Protein AF-A0A1G7MGG7-F1 (afdb_monomer_lite)

Sequence (112 aa):
MSEIPDDHRSAWTEADRELAATLWGKLTEPAKALFSILIDHPGQKFTGDELAHELGLANGRQSTKSVLSRPGALCTEFGRIPLWSWDYPDGKRARYWTTPEVAGIFRQARGN

Radius of gyration: 13.72 Å; chains: 1; bounding box: 42×25×37 Å

Organism: NCBI:txid200378

InterPro domains:
  IPR046301 Protein of unknown function DUF6416 [PF19980] (18-110)

Foldseek 3Di:
DDPPPPLQFDEDALVCLVVLLVLLVPADPLLNQLVVVQLVVAPDWDWQQRSCVVSVHPPGNVVSVVSQPVQCVSCVVVSHHRQWDWDDPPVPIIIIHGHNRSSVSNVSSVVD

Secondary structure (DSSP, 8-state):
--------PBPP-GGGHHHHHHHHHHS-HHHHHHHHHHHHSTT--EEHHHHHHHTT-TTTHHHHHHHHHHHHHHHHHTTB--SSEEE-TTSSS-EEE--HHHHHHHHHHTT-

pLDDT: mean 86.58, std 12.69, range [35.75, 96.06]

Structure (mmCIF, N/CA/C/O backbone):
data_AF-A0A1G7MGG7-F1
#
_entry.id   AF-A0A1G7MGG7-F1
#
loop_
_atom_site.group_PDB
_atom_site.id
_atom_site.type_symbol
_atom_site.label_atom_id
_atom_site.label_alt_id
_atom_site.label_comp_id
_atom_site.label_asym_id
_atom_site.label_entity_id
_atom_site.label_seq_id
_atom_site.pdbx_PDB_ins_code
_atom_site.Cartn_x
_atom_site.Cartn_y
_atom_site.Cartn_z
_atom_site.occupancy
_atom_site.B_iso_or_equiv
_atom_site.auth_seq_id
_atom_site.auth_comp_id
_atom_site.auth_asym_id
_atom_site.auth_atom_id
_atom_site.pdbx_PDB_model_num
ATOM 1 N N . MET A 1 1 ? 27.623 6.926 3.203 1.00 35.75 1 MET A N 1
ATOM 2 C CA . MET A 1 1 ? 26.554 6.458 4.104 1.00 35.75 1 MET A CA 1
ATOM 3 C C . MET A 1 1 ? 25.371 7.376 3.870 1.00 35.75 1 MET A C 1
ATOM 5 O O . MET A 1 1 ? 25.448 8.520 4.282 1.00 35.75 1 MET A O 1
ATOM 9 N N . SER A 1 2 ? 24.371 6.955 3.092 1.00 38.00 2 SER A N 1
ATOM 10 C CA . SER A 1 2 ? 23.135 7.737 2.973 1.00 38.00 2 SER A CA 1
ATOM 11 C C . SER A 1 2 ? 22.322 7.487 4.231 1.00 38.00 2 SER A C 1
ATOM 13 O O . SER A 1 2 ? 21.849 6.372 4.436 1.00 38.00 2 SER A O 1
ATOM 15 N N . GLU A 1 3 ? 22.221 8.509 5.073 1.00 40.28 3 GLU A N 1
ATOM 16 C CA . GLU A 1 3 ? 21.226 8.592 6.134 1.00 40.28 3 GLU A CA 1
ATOM 17 C C . GLU A 1 3 ? 19.850 8.387 5.494 1.00 40.28 3 GLU A C 1
ATOM 19 O O . GLU A 1 3 ? 19.390 9.192 4.682 1.00 40.28 3 GLU A O 1
ATOM 24 N N . ILE A 1 4 ? 19.231 7.245 5.787 1.00 52.06 4 ILE A N 1
ATOM 25 C CA . ILE A 1 4 ? 17.808 7.057 5.530 1.00 52.06 4 ILE A CA 1
ATOM 26 C C . ILE A 1 4 ? 17.121 8.040 6.482 1.00 52.06 4 ILE A C 1
ATOM 28 O O . ILE A 1 4 ? 17.410 7.969 7.677 1.00 52.06 4 ILE A O 1
ATOM 32 N N . PRO A 1 5 ? 16.298 8.988 5.995 1.00 44.88 5 PRO A N 1
ATOM 33 C CA . PRO A 1 5 ? 15.612 9.919 6.880 1.00 44.88 5 PRO A CA 1
ATO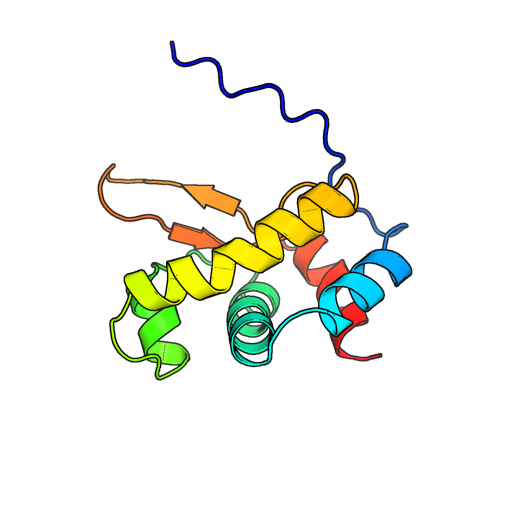M 34 C C . PRO A 1 5 ? 14.845 9.107 7.921 1.00 44.88 5 PRO A C 1
ATOM 36 O O . PRO A 1 5 ? 14.116 8.184 7.554 1.00 44.88 5 PRO A O 1
ATOM 39 N N . ASP A 1 6 ? 15.080 9.421 9.196 1.00 45.97 6 ASP A N 1
ATOM 40 C CA . ASP A 1 6 ? 14.407 8.794 10.325 1.00 45.97 6 ASP A CA 1
ATOM 41 C C . ASP A 1 6 ? 12.914 9.064 10.180 1.00 45.97 6 ASP A C 1
ATOM 43 O O . ASP A 1 6 ? 12.404 10.166 10.409 1.00 45.97 6 ASP A O 1
ATOM 47 N N . ASP A 1 7 ? 12.231 8.068 9.644 1.00 56.75 7 ASP A N 1
ATOM 48 C CA . ASP A 1 7 ? 10.825 8.147 9.365 1.00 56.75 7 ASP A CA 1
ATOM 49 C C . ASP A 1 7 ? 10.093 7.989 10.697 1.00 56.75 7 ASP A C 1
ATOM 51 O O . ASP A 1 7 ? 9.711 6.887 11.070 1.00 56.75 7 ASP A O 1
ATOM 55 N N . HIS A 1 8 ? 9.897 9.097 11.420 1.00 61.53 8 HIS A N 1
ATOM 56 C CA . HIS A 1 8 ? 9.229 9.161 12.733 1.00 61.53 8 HIS A CA 1
ATOM 57 C C . HIS A 1 8 ? 7.754 8.683 12.705 1.00 61.53 8 HIS A C 1
ATOM 59 O O . HIS A 1 8 ? 7.008 8.859 13.670 1.00 61.53 8 HIS A O 1
ATOM 65 N N . ARG A 1 9 ? 7.286 8.127 11.583 1.00 77.75 9 ARG A N 1
ATOM 66 C CA . ARG A 1 9 ? 5.932 7.607 11.400 1.00 77.75 9 ARG A CA 1
ATOM 67 C C . ARG A 1 9 ? 5.820 6.238 12.058 1.00 77.75 9 ARG A C 1
ATOM 69 O O . ARG A 1 9 ? 6.720 5.407 11.983 1.00 77.75 9 ARG A O 1
ATOM 76 N N . SER A 1 10 ? 4.679 5.983 12.688 1.00 85.75 10 SER A N 1
ATOM 77 C CA . SER A 1 10 ? 4.464 4.719 13.389 1.00 85.75 10 SER A CA 1
ATOM 78 C C . SER A 1 10 ? 4.196 3.577 12.408 1.00 85.75 10 SER A C 1
ATOM 80 O O . SER A 1 10 ? 3.535 3.758 11.378 1.00 85.75 10 SER A O 1
ATOM 82 N N . ALA A 1 11 ? 4.686 2.387 12.756 1.00 88.44 11 ALA A N 1
ATOM 83 C CA . ALA A 1 11 ? 4.285 1.153 12.098 1.00 88.44 11 ALA A CA 1
ATOM 84 C C . ALA A 1 11 ? 2.780 0.906 12.278 1.00 88.44 11 ALA A C 1
ATOM 86 O O . ALA A 1 11 ? 2.184 1.343 13.263 1.00 88.44 11 ALA A O 1
ATOM 87 N N . TRP A 1 12 ? 2.176 0.197 11.326 1.00 91.56 12 TRP A N 1
ATOM 88 C CA . TRP A 1 12 ? 0.798 -0.266 11.461 1.00 91.56 12 TRP A CA 1
ATOM 89 C C . TRP A 1 12 ? 0.703 -1.322 12.556 1.00 91.56 12 TRP A C 1
ATOM 91 O O . TRP A 1 12 ? 1.497 -2.261 12.594 1.00 91.56 12 TRP A O 1
ATOM 101 N N . THR A 1 13 ? -0.301 -1.185 13.413 1.00 92.69 13 THR A N 1
ATOM 102 C CA . THR A 1 13 ? -0.582 -2.126 14.500 1.00 92.69 13 THR A CA 1
ATOM 103 C C . THR A 1 13 ? -2.038 -2.577 14.463 1.00 92.69 13 THR A C 1
ATOM 105 O O . THR A 1 13 ? -2.878 -1.972 13.800 1.00 92.69 13 THR A O 1
ATOM 108 N N . GLU A 1 14 ? -2.381 -3.620 15.217 1.00 91.12 14 GLU A N 1
ATOM 109 C CA . GLU A 1 14 ? -3.775 -4.062 15.345 1.00 91.12 14 GLU A CA 1
ATOM 110 C C . GLU A 1 14 ? -4.727 -2.990 15.903 1.00 91.12 14 GLU A C 1
ATOM 112 O O . GLU A 1 14 ? -5.934 -3.069 15.676 1.00 91.12 14 GLU A O 1
ATOM 117 N N . ALA A 1 15 ? -4.214 -1.978 16.609 1.00 91.62 15 ALA A N 1
ATOM 118 C CA . ALA A 1 15 ? -5.023 -0.854 17.077 1.00 91.62 15 ALA A CA 1
ATOM 119 C C . ALA A 1 15 ? -5.492 0.056 15.923 1.00 91.62 15 ALA A C 1
ATOM 121 O O . ALA A 1 15 ? -6.473 0.777 16.068 1.00 91.62 15 ALA A O 1
ATOM 122 N N . ASP A 1 16 ? -4.844 -0.014 14.757 1.00 93.56 16 ASP A N 1
ATOM 123 C CA . ASP A 1 16 ? -5.114 0.853 13.608 1.00 93.56 16 ASP A CA 1
ATOM 124 C C . ASP A 1 16 ? -6.217 0.322 12.679 1.00 93.56 16 ASP A C 1
ATOM 126 O O . ASP A 1 16 ? -6.332 0.778 11.545 1.00 93.56 16 ASP A O 1
ATOM 130 N N . ARG A 1 17 ? -7.040 -0.642 13.109 1.00 91.44 17 ARG A N 1
ATOM 131 C CA . ARG A 1 17 ? -8.068 -1.271 12.253 1.00 91.44 17 ARG A CA 1
ATOM 132 C C . ARG A 1 17 ? -9.037 -0.269 11.619 1.00 91.44 17 ARG A C 1
ATOM 134 O O . ARG A 1 17 ? -9.246 -0.300 10.408 1.00 91.44 17 ARG A O 1
ATOM 141 N N . GLU A 1 18 ? -9.591 0.644 12.412 1.00 93.06 18 GLU A N 1
ATOM 142 C CA . GLU A 1 18 ? -10.522 1.669 11.915 1.00 93.06 18 GLU A CA 1
ATOM 143 C C . GLU A 1 18 ? -9.823 2.677 10.989 1.00 93.06 18 GLU A C 1
ATOM 145 O O . GLU A 1 18 ? -10.373 3.113 9.972 1.00 93.06 18 GLU A O 1
ATOM 150 N N . LEU A 1 19 ? -8.566 3.001 11.303 1.00 94.00 19 LEU A N 1
ATOM 151 C CA . LEU A 1 19 ? -7.725 3.867 10.484 1.00 94.00 19 LEU A CA 1
ATOM 152 C C . LEU A 1 19 ? -7.404 3.211 9.133 1.00 94.00 19 LEU A C 1
ATOM 154 O O . LEU A 1 19 ? -7.488 3.863 8.094 1.00 94.00 19 LEU A O 1
ATOM 158 N N . ALA A 1 20 ? -7.094 1.914 9.134 1.00 94.06 20 ALA A N 1
ATOM 159 C CA . ALA A 1 20 ? -6.832 1.124 7.938 1.00 94.06 20 ALA A CA 1
ATOM 160 C C . ALA A 1 20 ? -8.078 1.019 7.050 1.00 94.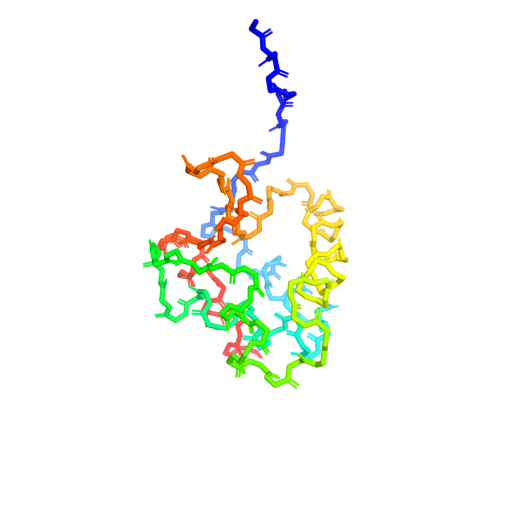06 20 ALA A C 1
ATOM 162 O O . ALA A 1 20 ? -7.965 1.199 5.839 1.00 94.06 20 ALA A O 1
ATOM 163 N N . ALA A 1 21 ? -9.266 0.813 7.632 1.00 94.50 21 ALA A N 1
ATOM 164 C CA . ALA A 1 21 ? -10.539 0.844 6.904 1.00 94.50 21 ALA A CA 1
ATOM 165 C C . ALA A 1 21 ? -10.806 2.224 6.280 1.00 94.50 21 ALA A C 1
ATOM 167 O O . ALA A 1 21 ? -11.158 2.328 5.104 1.00 94.50 21 ALA A O 1
ATOM 168 N N . THR A 1 22 ? -10.542 3.299 7.026 1.00 94.25 22 THR A N 1
ATOM 169 C CA . THR A 1 22 ? -10.663 4.675 6.522 1.00 94.25 22 THR A CA 1
ATOM 170 C C . THR A 1 22 ? -9.703 4.939 5.362 1.00 94.25 22 THR A C 1
ATOM 172 O O . THR A 1 22 ? -10.094 5.530 4.351 1.00 94.25 22 THR A O 1
ATOM 175 N N . LEU A 1 23 ? -8.446 4.503 5.486 1.00 93.81 23 LEU A N 1
ATOM 176 C CA . LEU A 1 23 ? -7.458 4.611 4.418 1.00 93.81 23 LEU A CA 1
ATOM 177 C C . LEU A 1 23 ? -7.917 3.822 3.194 1.00 93.81 23 LEU A C 1
ATOM 179 O O . LEU A 1 23 ? -7.944 4.384 2.102 1.00 93.81 23 LEU A O 1
ATOM 183 N N . TRP A 1 24 ? -8.325 2.564 3.383 1.00 94.50 24 TRP A N 1
ATOM 184 C CA . TRP A 1 24 ? -8.810 1.681 2.324 1.00 94.50 24 TRP A CA 1
ATOM 185 C C . TRP A 1 24 ? -9.986 2.292 1.557 1.00 94.50 24 TRP A C 1
ATOM 187 O O . TRP A 1 24 ? -9.975 2.315 0.327 1.00 94.50 24 TRP A O 1
ATOM 197 N N . GLY A 1 25 ? -10.954 2.882 2.263 1.00 94.19 25 GLY A N 1
ATOM 198 C CA . GLY A 1 25 ? -12.091 3.578 1.658 1.00 94.19 25 GLY A CA 1
ATOM 199 C C . GLY A 1 25 ? -11.705 4.797 0.810 1.00 94.19 25 GLY A C 1
ATOM 200 O O . GLY A 1 25 ? -12.425 5.144 -0.123 1.00 94.19 25 GLY A O 1
ATOM 201 N N . LYS A 1 26 ? -10.553 5.427 1.082 1.00 93.75 26 LYS A N 1
ATOM 202 C CA . LYS A 1 26 ? -10.014 6.560 0.304 1.00 93.75 26 LYS A CA 1
ATOM 203 C C . LYS A 1 26 ? -9.166 6.131 -0.897 1.00 93.75 26 LYS A C 1
ATOM 205 O O . LYS A 1 26 ? -8.794 6.986 -1.704 1.00 93.75 26 LYS A O 1
ATOM 210 N N . LEU A 1 27 ? -8.824 4.848 -1.015 1.00 92.31 27 LEU A N 1
ATOM 211 C CA . LEU A 1 27 ? -8.056 4.338 -2.147 1.00 92.31 27 LEU A CA 1
ATOM 212 C C . LEU A 1 27 ? -8.914 4.284 -3.412 1.00 92.31 27 LEU A C 1
ATOM 214 O O . LEU A 1 27 ? -10.105 3.982 -3.372 1.00 92.31 27 LEU A O 1
ATOM 218 N N . THR A 1 28 ? -8.283 4.538 -4.555 1.00 91.69 28 THR A N 1
ATOM 219 C CA . THR A 1 28 ? -8.902 4.309 -5.864 1.00 91.69 28 THR A CA 1
ATOM 220 C C . THR A 1 28 ? -8.997 2.810 -6.150 1.00 91.69 28 THR A C 1
ATOM 222 O O . THR A 1 28 ? -8.212 2.027 -5.615 1.00 91.69 28 THR A O 1
ATOM 225 N N . GLU A 1 29 ? -9.902 2.396 -7.038 1.00 91.31 29 GLU A N 1
ATOM 226 C CA . GLU A 1 29 ? -10.050 0.976 -7.399 1.00 91.31 29 GLU A CA 1
ATOM 227 C C . GLU A 1 29 ? -8.744 0.331 -7.912 1.00 91.31 29 GLU A C 1
ATOM 229 O O . GLU A 1 29 ? -8.397 -0.744 -7.424 1.00 91.31 29 GLU A O 1
ATOM 234 N N . PRO A 1 30 ? -7.929 0.982 -8.773 1.00 90.75 30 PRO A N 1
ATOM 235 C CA . PRO A 1 30 ? -6.623 0.439 -9.157 1.00 90.75 30 PRO A CA 1
ATOM 236 C C . PRO A 1 30 ? -5.652 0.282 -7.980 1.00 90.75 30 PRO A C 1
ATOM 238 O O . PRO A 1 30 ? -4.868 -0.663 -7.949 1.00 90.75 30 PRO A O 1
ATOM 241 N N . ALA A 1 31 ? -5.697 1.190 -6.998 1.00 91.94 31 ALA A N 1
ATOM 242 C CA . ALA A 1 31 ? -4.870 1.085 -5.800 1.00 91.94 31 ALA A CA 1
ATOM 243 C C . ALA A 1 31 ? -5.344 -0.057 -4.895 1.00 91.94 31 ALA A C 1
ATOM 245 O O . ALA A 1 31 ? -4.518 -0.846 -4.445 1.00 91.94 31 ALA A O 1
ATOM 246 N N . LYS A 1 32 ? -6.658 -0.198 -4.676 1.00 94.62 32 LYS A N 1
ATOM 247 C CA . LYS A 1 32 ? -7.225 -1.332 -3.932 1.00 94.62 32 LYS A CA 1
ATOM 248 C C . LYS A 1 32 ? -6.874 -2.659 -4.592 1.00 94.62 32 LYS A C 1
ATOM 250 O O . LYS A 1 32 ? -6.477 -3.585 -3.892 1.00 94.62 32 LYS A O 1
ATOM 255 N N . ALA A 1 33 ? -6.967 -2.750 -5.916 1.00 93.56 33 ALA A N 1
ATOM 256 C CA . ALA A 1 33 ? -6.601 -3.953 -6.654 1.00 93.56 33 ALA A CA 1
ATOM 257 C C . ALA A 1 33 ? -5.106 -4.277 -6.493 1.00 93.56 33 ALA A C 1
ATOM 259 O O . ALA A 1 33 ? -4.759 -5.398 -6.125 1.00 93.56 33 ALA A O 1
ATOM 260 N N . LEU A 1 34 ? -4.224 -3.282 -6.654 1.00 94.50 34 LEU A N 1
ATOM 261 C CA . LEU A 1 34 ? -2.784 -3.448 -6.433 1.00 94.50 34 LEU A CA 1
ATOM 262 C C . LEU A 1 34 ? -2.481 -3.947 -5.022 1.00 94.50 34 LEU A C 1
ATOM 264 O O . LEU A 1 34 ? -1.766 -4.932 -4.847 1.00 94.50 34 LEU A O 1
ATOM 268 N N . PHE A 1 35 ? -3.016 -3.273 -4.005 1.00 94.88 35 PHE A N 1
ATOM 269 C CA . PHE A 1 35 ? -2.754 -3.662 -2.626 1.00 94.88 35 PHE A CA 1
ATOM 270 C C . PHE A 1 35 ? -3.417 -4.981 -2.262 1.00 94.88 35 PHE A C 1
ATOM 272 O O . PHE A 1 35 ? -2.850 -5.694 -1.448 1.00 94.88 35 PHE A O 1
ATOM 279 N N . SER A 1 36 ? -4.539 -5.353 -2.882 1.00 95.25 36 SER A N 1
ATOM 280 C CA . SER A 1 36 ? -5.141 -6.677 -2.689 1.00 95.25 36 SER A CA 1
ATOM 281 C C . SER A 1 36 ? -4.165 -7.784 -3.075 1.00 95.25 36 SER A C 1
ATOM 283 O O . SER A 1 36 ? -3.970 -8.691 -2.277 1.00 95.25 36 SER A O 1
ATOM 285 N N . ILE A 1 37 ? -3.455 -7.655 -4.204 1.00 95.31 37 ILE A N 1
ATOM 286 C CA . ILE A 1 37 ? -2.408 -8.615 -4.601 1.00 95.31 37 ILE A CA 1
ATOM 287 C C . ILE A 1 37 ? -1.338 -8.729 -3.508 1.00 95.31 37 ILE A C 1
ATOM 289 O O . ILE A 1 37 ? -1.000 -9.827 -3.072 1.00 95.31 37 ILE A O 1
ATOM 293 N N . LEU A 1 38 ? -0.823 -7.599 -3.014 1.00 95.50 38 LEU A N 1
ATOM 294 C CA . LEU A 1 38 ? 0.207 -7.616 -1.968 1.00 95.50 38 LEU A CA 1
ATOM 295 C C . LEU A 1 38 ? -0.320 -8.212 -0.654 1.00 95.50 38 LEU A C 1
ATOM 297 O O . LEU A 1 38 ? 0.373 -8.986 -0.000 1.00 95.50 38 LEU A O 1
ATOM 301 N N . ILE A 1 39 ? -1.547 -7.860 -0.274 1.00 95.94 39 ILE A N 1
ATOM 302 C CA . ILE A 1 39 ? -2.215 -8.328 0.940 1.00 95.94 39 ILE A CA 1
ATOM 303 C C . ILE A 1 39 ? -2.491 -9.831 0.868 1.00 95.94 39 ILE A C 1
ATOM 305 O O . ILE A 1 39 ? -2.349 -10.515 1.878 1.00 95.94 39 ILE A O 1
ATOM 309 N N . ASP A 1 40 ? -2.882 -10.359 -0.290 1.00 96.06 40 ASP A N 1
ATOM 310 C CA . ASP A 1 40 ? -3.138 -11.787 -0.476 1.00 96.06 40 ASP A CA 1
ATOM 311 C C . ASP A 1 40 ? -1.844 -12.604 -0.526 1.00 96.06 40 ASP A C 1
ATOM 313 O O . ASP A 1 40 ? -1.830 -13.738 -0.045 1.00 96.06 40 ASP A O 1
ATOM 317 N N . HIS A 1 41 ? -0.738 -11.989 -0.951 1.00 95.88 41 HIS A N 1
ATOM 318 C CA . HIS A 1 41 ? 0.590 -12.597 -1.034 1.00 95.88 41 HIS A CA 1
ATOM 319 C C . HIS A 1 41 ? 1.619 -11.904 -0.112 1.00 95.88 41 HIS A C 1
ATOM 321 O O . HIS A 1 41 ? 2.615 -11.349 -0.590 1.00 95.88 41 HIS A O 1
ATOM 327 N N . PRO A 1 42 ? 1.429 -11.919 1.225 1.00 95.81 42 PRO A N 1
ATOM 328 C CA . PRO A 1 42 ? 2.320 -11.216 2.140 1.00 95.81 42 PRO A CA 1
ATOM 329 C C . PRO A 1 42 ? 3.731 -11.814 2.111 1.00 95.81 42 PRO A C 1
ATOM 331 O O . PRO A 1 42 ? 3.913 -13.030 2.095 1.00 95.81 42 PRO A O 1
ATOM 334 N N . GLY A 1 43 ? 4.746 -10.950 2.118 1.00 93.56 43 GLY A N 1
ATOM 335 C CA . GLY A 1 43 ? 6.156 -11.328 1.995 1.00 93.56 43 GLY A CA 1
ATOM 336 C C . GLY A 1 43 ? 6.613 -11.655 0.567 1.00 93.56 43 GLY A C 1
ATOM 337 O O . GLY A 1 43 ? 7.819 -11.664 0.312 1.00 93.56 43 GLY A O 1
ATOM 338 N N . GLN A 1 44 ? 5.691 -11.864 -0.381 1.00 95.19 44 GLN A N 1
ATOM 339 C CA . GLN A 1 44 ? 6.037 -12.036 -1.789 1.00 95.19 44 GLN A CA 1
ATOM 340 C C . GLN A 1 44 ? 6.377 -10.682 -2.417 1.00 95.19 44 GLN A C 1
ATOM 342 O O . GLN A 1 44 ? 5.657 -9.696 -2.263 1.00 95.19 44 GLN A O 1
ATOM 347 N N . LYS A 1 45 ? 7.505 -10.639 -3.128 1.00 94.69 45 LYS A N 1
ATOM 348 C CA . LYS A 1 45 ? 8.020 -9.431 -3.773 1.00 94.69 45 LYS A CA 1
ATOM 349 C C . LYS A 1 45 ? 7.622 -9.402 -5.242 1.00 94.69 45 LYS A C 1
ATOM 351 O O . LYS A 1 45 ? 7.996 -10.308 -5.979 1.00 94.69 45 LYS A O 1
ATOM 356 N N . PHE A 1 46 ? 6.971 -8.323 -5.665 1.00 93.50 46 PHE A N 1
ATOM 357 C CA . PHE A 1 46 ? 6.555 -8.091 -7.047 1.00 93.50 46 PHE A CA 1
ATOM 358 C C . PHE A 1 46 ? 7.272 -6.881 -7.631 1.00 93.50 46 PHE A C 1
ATOM 360 O O . PHE A 1 46 ? 7.425 -5.847 -6.984 1.00 93.50 46 PHE A O 1
ATOM 367 N N . THR A 1 47 ? 7.705 -6.971 -8.875 1.00 92.38 47 THR A N 1
ATOM 368 C CA . THR A 1 47 ? 8.170 -5.816 -9.635 1.00 92.38 47 THR A CA 1
ATOM 369 C C . THR A 1 47 ? 6.997 -4.933 -10.044 1.00 92.38 47 THR A C 1
ATOM 371 O O . THR A 1 47 ? 5.845 -5.359 -10.119 1.00 92.38 47 THR A O 1
ATOM 374 N N . GLY A 1 48 ? 7.296 -3.673 -10.362 1.00 88.81 48 GLY A N 1
ATOM 375 C CA . GLY A 1 48 ? 6.267 -2.773 -10.874 1.00 88.81 48 GLY A CA 1
ATOM 376 C C . GLY A 1 48 ? 5.659 -3.219 -12.209 1.00 88.81 48 GLY A C 1
ATOM 377 O O . GLY A 1 48 ? 4.527 -2.840 -12.486 1.00 88.81 48 GLY A O 1
ATOM 378 N N . ASP A 1 49 ? 6.384 -4.005 -13.010 1.00 89.19 49 ASP A N 1
ATOM 379 C CA . ASP A 1 49 ? 5.889 -4.538 -14.283 1.00 89.19 49 ASP A CA 1
ATOM 380 C C . ASP A 1 49 ? 4.977 -5.753 -14.072 1.00 89.19 49 ASP A C 1
ATOM 382 O O . ASP A 1 49 ? 3.935 -5.828 -14.713 1.00 89.19 49 ASP A O 1
ATOM 386 N N . GLU A 1 50 ? 5.301 -6.642 -13.124 1.00 91.81 50 GLU A N 1
ATOM 387 C CA . GLU A 1 50 ? 4.412 -7.746 -12.724 1.00 91.81 50 GLU A CA 1
ATOM 388 C C . GLU A 1 50 ? 3.084 -7.208 -12.185 1.00 91.81 50 GLU A C 1
ATOM 390 O O . GL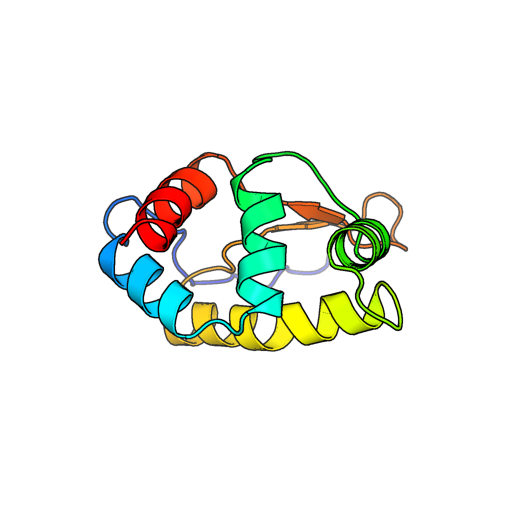U A 1 50 ? 2.030 -7.602 -12.665 1.00 91.81 50 GLU A O 1
ATOM 395 N N . LEU A 1 51 ? 3.116 -6.230 -11.270 1.00 91.44 51 LEU A N 1
ATOM 396 C CA . LEU A 1 51 ? 1.886 -5.617 -10.752 1.00 91.44 51 LEU A CA 1
ATOM 397 C C . LEU A 1 51 ? 1.059 -4.953 -11.857 1.00 91.44 51 LEU A C 1
ATOM 399 O O . LEU A 1 51 ? -0.160 -5.066 -11.865 1.00 91.44 51 LEU A O 1
ATOM 403 N N . ALA A 1 52 ? 1.701 -4.263 -12.801 1.00 89.19 52 ALA A N 1
ATOM 404 C CA . ALA A 1 52 ? 0.978 -3.660 -13.914 1.00 8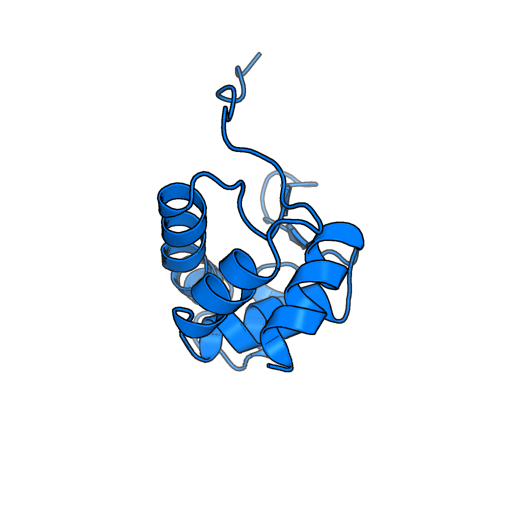9.19 52 ALA A CA 1
ATOM 405 C C . ALA A 1 52 ? 0.348 -4.713 -14.835 1.00 89.19 52 ALA A C 1
ATOM 407 O O . ALA A 1 52 ? -0.765 -4.499 -15.310 1.00 89.19 52 ALA A O 1
ATOM 408 N N . HIS A 1 53 ? 1.043 -5.830 -15.069 1.00 90.44 53 HIS A N 1
ATOM 409 C CA . HIS A 1 53 ? 0.539 -6.945 -15.864 1.00 90.44 53 HIS A CA 1
ATOM 410 C C . HIS A 1 53 ? -0.690 -7.588 -15.215 1.00 90.44 53 HIS A C 1
ATOM 412 O O . HIS A 1 53 ? -1.731 -7.670 -15.862 1.00 90.44 53 HIS A O 1
ATOM 418 N N . GLU A 1 54 ? -0.601 -7.941 -13.930 1.00 89.25 54 GLU A N 1
ATOM 419 C CA . GLU A 1 54 ? -1.706 -8.548 -13.172 1.00 89.25 54 GLU A CA 1
ATOM 420 C C . GLU A 1 54 ? -2.949 -7.645 -13.130 1.00 89.25 54 GLU A C 1
ATOM 422 O O . GLU A 1 54 ? -4.083 -8.115 -13.160 1.00 89.25 54 GLU A O 1
ATOM 427 N N . LEU A 1 55 ? -2.742 -6.327 -13.091 1.00 87.31 55 LEU A N 1
ATOM 428 C CA . LEU A 1 55 ? -3.812 -5.330 -13.029 1.00 87.31 55 LEU A CA 1
ATOM 429 C C . LEU A 1 55 ? -4.305 -4.860 -14.406 1.00 87.31 55 LEU A C 1
ATOM 431 O O . LEU A 1 55 ? -5.177 -3.992 -14.473 1.00 87.31 55 LEU A O 1
ATOM 435 N N . GLY A 1 56 ? -3.729 -5.360 -15.505 1.00 87.06 56 GLY A N 1
ATOM 436 C CA . GLY A 1 56 ? -4.056 -4.907 -16.861 1.00 87.06 56 GLY A CA 1
ATOM 437 C C . GLY A 1 56 ? -3.775 -3.416 -17.107 1.00 87.06 56 GLY A C 1
ATOM 438 O O . GLY A 1 56 ? -4.422 -2.792 -17.950 1.00 87.06 56 GLY A O 1
ATOM 439 N N . LEU A 1 57 ? -2.840 -2.812 -16.366 1.00 84.12 57 LEU A N 1
ATOM 440 C CA . LEU A 1 57 ? -2.515 -1.391 -16.485 1.00 84.12 57 LEU A CA 1
ATOM 441 C C . LEU A 1 57 ? -1.657 -1.134 -17.730 1.00 84.12 57 LEU A C 1
ATOM 443 O O . LEU A 1 57 ? -0.558 -1.673 -17.882 1.00 84.12 57 LEU A O 1
ATOM 447 N N . ALA A 1 58 ? -2.114 -0.224 -18.593 1.00 76.69 58 ALA A N 1
ATOM 448 C CA . ALA A 1 58 ? -1.296 0.301 -19.684 1.00 76.69 58 ALA A CA 1
ATOM 449 C C . ALA A 1 58 ? -0.028 0.974 -19.120 1.00 76.69 58 ALA A C 1
ATOM 451 O O . ALA A 1 58 ? -0.069 1.532 -18.031 1.00 76.69 58 ALA A O 1
ATOM 452 N N . ASN A 1 59 ? 1.093 0.976 -19.847 1.00 76.00 59 ASN A N 1
ATOM 453 C CA . ASN A 1 59 ? 2.357 1.642 -19.463 1.00 76.00 59 ASN A CA 1
ATOM 454 C C . ASN A 1 59 ? 3.146 1.033 -18.280 1.00 76.00 59 ASN A C 1
ATOM 456 O O . ASN A 1 59 ? 4.071 1.675 -17.766 1.00 76.00 59 ASN A O 1
ATOM 460 N N . GLY A 1 60 ? 2.845 -0.208 -17.877 1.00 81.06 60 GLY A N 1
ATOM 461 C CA . GLY A 1 60 ? 3.734 -1.019 -17.034 1.00 81.06 60 GLY A CA 1
ATOM 462 C C . GLY A 1 60 ? 4.102 -0.354 -15.700 1.00 81.06 60 GLY A C 1
ATOM 463 O O . GLY A 1 60 ? 3.276 0.295 -15.052 1.00 81.06 60 GLY A O 1
ATOM 464 N N . ARG A 1 61 ? 5.384 -0.438 -15.314 1.00 77.69 61 ARG A N 1
ATOM 465 C CA . ARG A 1 61 ? 5.924 0.161 -14.076 1.00 77.69 61 ARG A CA 1
ATOM 466 C C . ARG A 1 61 ? 5.563 1.637 -13.847 1.00 77.69 61 ARG A C 1
ATOM 468 O O . ARG A 1 61 ? 5.508 2.057 -12.689 1.00 77.69 61 ARG A O 1
ATOM 475 N N . GLN A 1 62 ? 5.375 2.446 -14.894 1.00 78.31 62 GLN A N 1
ATOM 476 C CA . GLN A 1 62 ? 5.040 3.867 -14.714 1.00 78.31 62 GLN A CA 1
ATOM 477 C C . GLN A 1 62 ? 3.646 4.033 -14.112 1.00 78.31 62 GLN A C 1
ATOM 479 O O . GLN A 1 62 ? 3.478 4.800 -13.166 1.00 78.31 62 GLN A O 1
ATOM 484 N N . SER A 1 63 ? 2.683 3.239 -14.574 1.00 79.56 63 SER A N 1
ATOM 485 C CA . SER A 1 63 ? 1.331 3.241 -14.019 1.00 79.56 63 SER A CA 1
ATOM 486 C C . SER A 1 63 ? 1.316 2.752 -12.577 1.00 79.56 63 SER A C 1
ATOM 488 O O . SER A 1 63 ? 0.679 3.374 -11.732 1.00 79.56 63 SER A O 1
ATOM 490 N N . THR A 1 64 ? 2.113 1.734 -12.248 1.00 83.06 64 THR A N 1
ATOM 491 C CA . THR A 1 64 ? 2.283 1.262 -10.864 1.00 83.06 64 THR A CA 1
ATOM 492 C C . THR A 1 64 ? 2.794 2.370 -9.937 1.00 83.06 64 THR A C 1
ATOM 494 O O . THR A 1 6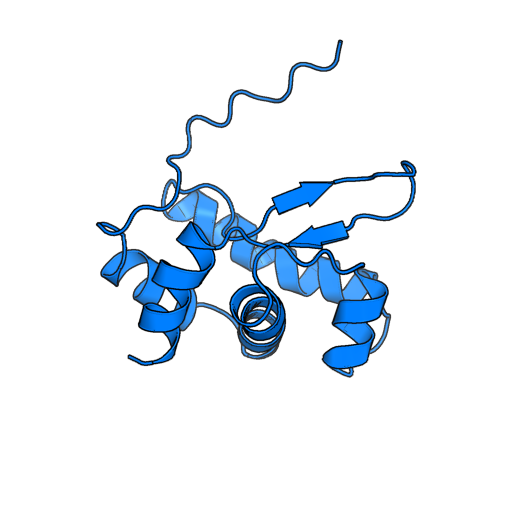4 ? 2.279 2.546 -8.836 1.00 83.06 64 THR A O 1
ATOM 497 N N . LYS A 1 65 ? 3.766 3.183 -10.378 1.00 82.44 65 LYS A N 1
ATOM 498 C CA . LYS A 1 65 ? 4.250 4.335 -9.592 1.00 82.44 65 LYS A CA 1
ATOM 499 C C . LYS A 1 65 ? 3.162 5.384 -9.369 1.00 82.44 65 LYS A C 1
ATOM 501 O O . LYS A 1 65 ? 3.033 5.889 -8.255 1.00 82.44 65 LYS A O 1
ATOM 506 N N . SER A 1 66 ? 2.387 5.704 -10.405 1.00 82.88 66 SER A N 1
ATOM 507 C CA . SER A 1 66 ? 1.273 6.652 -10.300 1.00 82.88 66 SER A CA 1
ATOM 508 C C . SER A 1 66 ? 0.208 6.160 -9.320 1.00 82.88 66 SER A C 1
ATOM 510 O O . SER A 1 66 ? -0.258 6.938 -8.489 1.00 82.88 66 SER A O 1
ATOM 512 N N . VAL A 1 67 ? -0.113 4.863 -9.356 1.00 85.81 67 VAL A N 1
ATOM 513 C CA . VAL A 1 67 ? -1.058 4.231 -8.424 1.00 85.81 67 VAL A CA 1
ATOM 514 C C . VAL A 1 67 ? -0.546 4.284 -6.981 1.00 85.81 67 VAL A C 1
ATOM 516 O O . VAL A 1 67 ? -1.337 4.540 -6.080 1.00 85.81 67 VAL A O 1
ATOM 519 N N . LEU A 1 68 ? 0.760 4.115 -6.746 1.00 85.19 68 LEU A N 1
ATOM 520 C CA . LEU A 1 68 ? 1.365 4.129 -5.404 1.00 85.19 68 LEU A CA 1
ATOM 521 C C . LEU A 1 68 ? 1.572 5.534 -4.807 1.00 85.19 68 LEU A C 1
ATOM 523 O O . LEU A 1 68 ? 1.686 5.666 -3.587 1.00 85.19 68 LEU A O 1
ATOM 527 N N . SER A 1 69 ? 1.596 6.592 -5.623 1.00 85.62 69 SER A N 1
ATOM 528 C CA . SER A 1 69 ? 1.892 7.955 -5.152 1.00 85.62 69 SER A CA 1
ATOM 529 C C . SER A 1 69 ? 0.859 8.482 -4.142 1.00 85.62 69 SER A C 1
ATOM 531 O O . SER A 1 69 ? 1.226 8.893 -3.038 1.00 85.62 69 SER A O 1
ATOM 533 N N . ARG A 1 70 ? -0.440 8.425 -4.472 1.00 87.38 70 ARG A N 1
ATOM 534 C CA . ARG A 1 70 ? -1.509 8.918 -3.583 1.00 87.38 70 ARG A CA 1
ATOM 535 C C . ARG A 1 70 ? -1.655 8.097 -2.288 1.00 87.38 70 ARG A C 1
ATOM 537 O O . ARG A 1 70 ? -1.769 8.730 -1.239 1.00 87.38 70 ARG A O 1
ATOM 544 N N . PRO A 1 71 ? -1.626 6.750 -2.310 1.00 88.88 71 PRO A N 1
ATOM 545 C CA . PRO A 1 71 ? -1.638 5.925 -1.100 1.00 88.88 71 PRO A CA 1
ATOM 546 C C . PRO A 1 71 ? -0.488 6.230 -0.140 1.00 88.88 71 PRO A C 1
ATOM 548 O O . PRO A 1 71 ? -0.698 6.272 1.070 1.00 88.88 71 PRO A O 1
ATOM 551 N N . GLY A 1 72 ? 0.712 6.493 -0.668 1.00 88.50 72 GLY A N 1
ATOM 552 C CA . GLY A 1 72 ? 1.860 6.891 0.151 1.00 88.50 72 GLY A CA 1
ATOM 553 C C . GLY A 1 72 ? 1.620 8.216 0.868 1.00 88.50 72 GLY A C 1
ATOM 554 O O . GLY A 1 72 ? 1.885 8.325 2.063 1.00 88.50 72 GLY A O 1
ATOM 555 N N . ALA A 1 73 ? 1.048 9.197 0.165 1.00 88.06 73 ALA A N 1
ATOM 556 C CA . ALA A 1 73 ? 0.644 10.463 0.770 1.00 88.06 73 ALA A CA 1
ATOM 557 C C . ALA A 1 73 ? -0.439 10.269 1.847 1.00 88.06 73 ALA A C 1
ATOM 559 O O . ALA A 1 73 ? -0.299 10.820 2.931 1.00 88.06 73 ALA A O 1
ATOM 560 N N . LEU A 1 74 ? -1.450 9.424 1.600 1.00 89.94 74 LEU A N 1
ATOM 561 C CA . LEU A 1 74 ? -2.494 9.123 2.590 1.00 89.94 74 LEU A CA 1
ATOM 562 C C . LEU A 1 74 ? -1.914 8.510 3.871 1.00 89.94 74 LEU A C 1
ATOM 564 O O . LEU A 1 74 ? -2.271 8.944 4.959 1.00 89.94 74 LEU A O 1
ATOM 568 N N . CYS A 1 75 ? -0.998 7.539 3.765 1.00 89.25 75 CYS A N 1
ATOM 569 C CA . CYS A 1 75 ? -0.345 6.955 4.944 1.00 89.25 75 CYS A CA 1
ATOM 570 C C . CYS A 1 75 ? 0.373 8.036 5.768 1.00 89.25 75 CYS A C 1
ATOM 572 O O . CYS A 1 75 ? 0.215 8.096 6.986 1.00 89.25 75 CYS A O 1
ATOM 574 N N . THR A 1 76 ? 1.089 8.941 5.091 1.00 87.94 76 THR A N 1
ATOM 575 C CA . THR A 1 76 ? 1.749 10.090 5.727 1.00 87.94 76 THR A CA 1
ATOM 576 C C . THR A 1 76 ? 0.757 11.021 6.420 1.00 87.94 76 THR A C 1
ATOM 578 O O . THR A 1 76 ? 1.004 11.411 7.556 1.00 87.94 76 THR A O 1
ATOM 581 N N . GLU A 1 77 ? -0.370 11.348 5.780 1.00 89.81 77 GLU A N 1
ATOM 582 C CA . GLU A 1 77 ? -1.437 12.176 6.370 1.00 89.81 77 GLU A CA 1
ATOM 583 C C . GLU A 1 77 ? -2.016 11.546 7.649 1.00 89.81 77 GLU A C 1
ATOM 585 O O . GLU A 1 77 ? -2.387 12.261 8.576 1.00 89.81 77 GLU A O 1
ATOM 590 N N . PHE A 1 78 ? -2.038 10.214 7.730 1.00 87.44 78 PHE A N 1
ATOM 591 C CA . PHE A 1 78 ? -2.461 9.465 8.916 1.00 87.44 78 PHE A CA 1
ATOM 592 C C . PHE A 1 78 ? -1.336 9.200 9.932 1.00 87.44 78 PHE A C 1
ATOM 594 O O . PHE A 1 78 ? -1.552 8.495 10.917 1.00 87.44 78 PHE A O 1
ATOM 601 N N . GLY A 1 79 ? -0.129 9.736 9.718 1.00 88.69 79 GLY A N 1
ATOM 602 C CA . GLY A 1 79 ? 1.009 9.524 10.618 1.00 88.69 79 GLY A CA 1
ATOM 603 C C . GLY A 1 79 ? 1.486 8.067 10.664 1.00 88.69 79 GLY A C 1
ATOM 604 O O . GLY A 1 79 ? 1.955 7.594 11.704 1.00 88.69 79 GLY A O 1
ATOM 605 N N . ARG A 1 80 ? 1.331 7.331 9.558 1.00 91.38 80 ARG A N 1
ATOM 606 C CA . ARG A 1 80 ? 1.727 5.925 9.426 1.00 91.38 80 ARG A CA 1
ATOM 607 C C . ARG A 1 80 ? 2.737 5.735 8.305 1.00 91.38 80 ARG A C 1
ATOM 609 O O . ARG A 1 80 ? 2.723 6.447 7.298 1.00 91.38 80 ARG A O 1
ATOM 616 N N . ILE A 1 81 ? 3.609 4.744 8.474 1.00 91.12 81 ILE A N 1
ATOM 617 C CA . ILE A 1 81 ? 4.475 4.287 7.385 1.00 91.12 81 ILE A CA 1
ATOM 618 C C . ILE A 1 81 ? 3.618 3.759 6.218 1.00 91.12 81 ILE A C 1
ATOM 620 O O . ILE A 1 81 ? 2.461 3.370 6.423 1.00 91.12 81 ILE A O 1
ATOM 624 N N . PRO A 1 82 ? 4.147 3.718 4.984 1.00 91.62 82 PRO A N 1
ATOM 625 C CA . PRO A 1 82 ? 3.438 3.115 3.862 1.00 91.62 82 PRO A CA 1
ATOM 626 C C . PRO A 1 82 ? 2.990 1.678 4.173 1.00 91.62 82 PRO A C 1
ATOM 628 O O . PRO A 1 82 ? 3.729 0.914 4.789 1.00 91.62 82 PRO A O 1
ATOM 631 N N . LEU A 1 83 ? 1.798 1.282 3.711 1.00 91.31 83 LEU A N 1
ATOM 632 C CA . LEU A 1 83 ? 1.287 -0.088 3.909 1.00 91.31 83 LEU A CA 1
ATOM 633 C C . LEU A 1 83 ? 2.034 -1.164 3.085 1.00 91.31 83 LEU A C 1
ATOM 635 O O . LEU A 1 83 ? 1.678 -2.343 3.096 1.00 91.31 83 LEU A O 1
ATOM 639 N N . TRP A 1 84 ? 3.059 -0.752 2.340 1.00 93.31 84 TRP A N 1
ATOM 640 C CA . TRP A 1 84 ? 3.953 -1.601 1.568 1.00 93.31 84 TRP A CA 1
ATOM 641 C C . TRP A 1 84 ? 5.405 -1.202 1.837 1.00 93.31 84 TRP A C 1
ATOM 643 O O . TRP A 1 84 ? 5.713 -0.081 2.234 1.00 93.31 84 TRP A O 1
ATOM 653 N N . SER A 1 85 ? 6.315 -2.118 1.556 1.00 91.75 85 SER A N 1
ATOM 654 C CA . SER A 1 85 ? 7.755 -1.907 1.552 1.00 91.75 85 SER A CA 1
ATOM 655 C C . SER A 1 85 ? 8.293 -2.034 0.132 1.00 91.75 85 SER A C 1
ATOM 657 O O . SER A 1 85 ? 7.662 -2.648 -0.734 1.00 91.75 85 SER A O 1
ATOM 659 N N . TRP A 1 86 ? 9.458 -1.440 -0.119 1.00 91.25 86 TRP A N 1
ATOM 660 C CA . TRP A 1 86 ? 10.157 -1.597 -1.386 1.00 91.25 86 TRP A CA 1
ATOM 661 C C . TRP A 1 86 ? 11.668 -1.700 -1.207 1.00 91.25 86 TRP A C 1
ATOM 663 O O . TRP A 1 86 ? 12.242 -1.135 -0.279 1.00 91.25 86 TRP A O 1
ATOM 673 N N . ASP A 1 87 ? 12.319 -2.392 -2.136 1.00 91.50 87 ASP A N 1
ATOM 674 C CA . ASP A 1 87 ? 13.771 -2.472 -2.256 1.00 91.50 87 ASP A CA 1
ATOM 675 C C . ASP A 1 87 ? 14.202 -2.494 -3.725 1.00 91.50 87 ASP A C 1
ATOM 677 O O . ASP A 1 87 ? 13.391 -2.606 -4.647 1.00 91.50 87 ASP A O 1
ATOM 681 N N . TYR A 1 88 ? 15.506 -2.337 -3.935 1.00 89.56 88 TYR A N 1
ATOM 682 C CA . TYR A 1 88 ? 16.152 -2.384 -5.241 1.00 89.56 88 TYR A CA 1
ATOM 683 C C . TYR A 1 88 ? 17.264 -3.438 -5.202 1.00 89.56 88 TYR A C 1
ATOM 685 O O . TYR A 1 88 ? 18.431 -3.061 -5.096 1.00 89.56 88 TYR A O 1
ATOM 693 N N . PRO A 1 89 ? 16.945 -4.744 -5.282 1.00 82.00 89 PRO A N 1
ATOM 694 C CA . PRO A 1 89 ? 17.939 -5.805 -5.102 1.00 82.00 89 PRO A CA 1
ATOM 695 C C . PRO A 1 89 ? 19.087 -5.703 -6.115 1.00 82.00 89 PRO A C 1
ATOM 697 O O . PRO A 1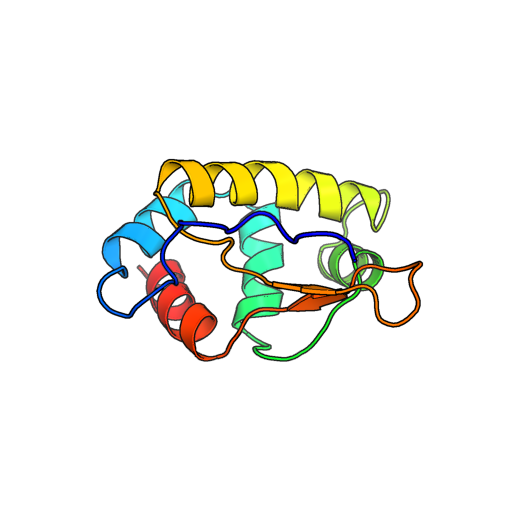 89 ? 20.240 -5.914 -5.762 1.00 82.00 89 PRO A O 1
ATOM 700 N N . ASP A 1 90 ? 18.779 -5.271 -7.342 1.00 84.31 90 ASP A N 1
ATOM 701 C CA . ASP A 1 90 ? 19.752 -5.082 -8.426 1.00 84.31 90 ASP A CA 1
ATOM 702 C C . ASP A 1 90 ? 20.034 -3.592 -8.720 1.00 84.31 90 ASP A C 1
ATOM 704 O O . ASP A 1 90 ? 20.520 -3.242 -9.798 1.00 84.31 90 ASP A O 1
ATOM 708 N N . GLY A 1 91 ? 19.599 -2.674 -7.846 1.00 80.62 91 GLY A N 1
ATOM 709 C CA . GLY A 1 91 ? 19.717 -1.216 -8.028 1.00 80.62 91 GLY A CA 1
ATOM 710 C C . GLY A 1 91 ? 18.856 -0.600 -9.148 1.00 80.62 91 GLY A C 1
ATOM 711 O O . GLY A 1 91 ? 18.727 0.617 -9.231 1.00 80.62 91 GLY A O 1
ATOM 712 N N . LYS A 1 92 ? 18.240 -1.413 -10.019 1.00 77.00 92 LYS A N 1
ATOM 713 C CA . LYS A 1 92 ? 17.543 -0.946 -11.239 1.00 77.00 92 LYS A CA 1
ATOM 714 C C . LYS A 1 92 ? 16.018 -1.060 -11.169 1.00 77.00 92 LYS A C 1
ATOM 716 O O . LYS A 1 92 ? 15.285 -0.204 -11.684 1.00 77.00 92 LYS A O 1
ATOM 721 N N . ARG A 1 93 ? 15.512 -2.126 -10.546 1.00 83.88 93 ARG A N 1
ATOM 722 C CA . ARG A 1 93 ? 14.077 -2.441 -10.487 1.00 83.88 93 ARG A CA 1
ATOM 723 C C . ARG A 1 93 ? 13.617 -2.474 -9.040 1.00 83.88 93 ARG A C 1
ATOM 725 O O . ARG A 1 93 ? 14.178 -3.212 -8.241 1.00 83.88 93 ARG A O 1
ATOM 732 N N . ALA A 1 94 ? 12.609 -1.657 -8.747 1.00 89.06 94 ALA A N 1
ATOM 733 C CA . ALA A 1 94 ? 11.945 -1.689 -7.456 1.00 89.06 94 ALA A CA 1
ATOM 734 C C . ALA A 1 94 ? 11.121 -2.973 -7.360 1.00 89.06 94 ALA A C 1
ATOM 736 O O . ALA A 1 94 ? 10.392 -3.294 -8.309 1.00 89.06 94 ALA A O 1
ATOM 737 N N . ARG A 1 95 ? 11.226 -3.666 -6.230 1.00 92.19 95 ARG A N 1
ATOM 738 C CA . ARG A 1 95 ? 10.272 -4.699 -5.838 1.00 92.19 95 ARG A CA 1
ATOM 739 C C . ARG A 1 95 ? 9.436 -4.187 -4.682 1.00 92.19 95 ARG A C 1
ATOM 741 O O . ARG A 1 95 ? 9.953 -3.479 -3.829 1.00 92.19 95 ARG A O 1
ATOM 748 N N . TYR A 1 96 ? 8.163 -4.542 -4.680 1.00 93.56 96 TYR A N 1
ATOM 749 C CA . TYR A 1 96 ? 7.154 -4.108 -3.729 1.00 93.56 96 TYR A CA 1
ATOM 750 C C . TYR A 1 96 ? 6.579 -5.334 -3.027 1.00 93.56 96 TYR A C 1
ATOM 752 O O . TYR A 1 96 ? 6.342 -6.359 -3.665 1.00 93.56 96 TYR A O 1
ATOM 760 N N . TRP A 1 97 ? 6.371 -5.236 -1.720 1.00 95.12 97 TRP A N 1
ATOM 761 C CA . TRP A 1 97 ? 5.712 -6.268 -0.917 1.00 95.12 97 TRP A CA 1
ATOM 762 C C . TRP A 1 97 ? 5.028 -5.629 0.288 1.00 95.12 97 TRP A C 1
ATOM 764 O O . TRP A 1 97 ? 5.221 -4.449 0.565 1.00 95.12 97 TRP A O 1
ATOM 774 N N . THR A 1 98 ? 4.257 -6.406 1.036 1.00 94.94 98 THR A N 1
ATOM 775 C CA . THR A 1 98 ? 3.788 -6.026 2.376 1.00 94.94 98 THR A CA 1
ATOM 776 C C . THR A 1 98 ? 4.147 -7.128 3.372 1.00 94.94 98 THR A C 1
ATOM 778 O O . THR A 1 98 ? 4.431 -8.259 2.965 1.00 94.94 98 THR A O 1
ATOM 781 N N . THR A 1 99 ? 4.190 -6.815 4.665 1.00 94.31 99 THR A N 1
ATOM 782 C CA . THR A 1 99 ? 4.458 -7.824 5.700 1.00 94.31 99 THR A CA 1
ATOM 783 C C . THR A 1 99 ? 3.174 -8.576 6.067 1.00 94.31 99 THR A C 1
ATOM 785 O O . THR A 1 99 ? 2.075 -8.049 5.872 1.00 94.31 99 THR A O 1
ATOM 788 N N . PRO A 1 100 ? 3.269 -9.801 6.619 1.00 94.19 100 PRO A N 1
ATOM 789 C CA . PRO A 1 100 ? 2.097 -10.535 7.099 1.00 94.19 100 PRO A CA 1
ATOM 790 C C . PRO A 1 100 ? 1.268 -9.764 8.133 1.00 94.19 100 PRO A C 1
ATOM 792 O O . PRO A 1 100 ? 0.043 -9.859 8.117 1.00 94.19 100 PRO A O 1
ATOM 795 N N . GLU A 1 101 ? 1.922 -8.975 8.989 1.00 92.56 101 GLU A N 1
ATOM 796 C CA . GLU A 1 101 ? 1.275 -8.158 10.022 1.00 92.56 101 GLU A CA 1
ATOM 797 C C . GLU A 1 101 ? 0.404 -7.059 9.400 1.00 92.56 101 GLU A C 1
ATOM 799 O O . GLU A 1 101 ? -0.794 -6.978 9.679 1.00 92.56 101 GLU A O 1
ATOM 804 N N . VAL A 1 102 ? 0.973 -6.266 8.483 1.00 94.19 102 VAL A N 1
ATOM 805 C CA . VAL A 1 102 ? 0.240 -5.205 7.774 1.00 94.19 102 VAL A CA 1
ATOM 806 C C . VAL A 1 102 ? -0.873 -5.801 6.913 1.00 94.19 102 VAL A C 1
ATOM 808 O O . VAL A 1 102 ? -2.004 -5.311 6.933 1.00 94.19 102 VAL A O 1
ATOM 811 N N . ALA A 1 103 ? -0.595 -6.905 6.212 1.00 95.50 103 ALA A N 1
ATOM 812 C CA . ALA A 1 103 ? -1.609 -7.623 5.450 1.00 95.50 103 ALA A CA 1
ATOM 813 C C . ALA A 1 103 ? -2.771 -8.079 6.338 1.00 95.50 103 ALA A C 1
ATOM 815 O O . ALA A 1 103 ? -3.922 -7.949 5.938 1.00 95.50 103 ALA A O 1
ATOM 816 N N . GLY A 1 104 ? -2.506 -8.582 7.547 1.00 94.31 104 GLY A N 1
ATOM 817 C CA . GLY A 1 104 ? -3.545 -8.985 8.499 1.00 94.31 104 GLY A CA 1
ATOM 818 C C . GLY A 1 104 ? -4.518 -7.852 8.836 1.00 94.31 104 GLY A C 1
ATOM 819 O O . GLY A 1 104 ? -5.732 -8.056 8.800 1.00 94.31 104 GLY A O 1
ATOM 820 N N . ILE A 1 105 ? -3.994 -6.649 9.081 1.00 95.00 105 ILE A N 1
ATOM 821 C CA . ILE A 1 105 ? -4.787 -5.448 9.383 1.00 95.00 105 ILE A CA 1
ATOM 822 C C . ILE A 1 105 ? -5.637 -5.052 8.168 1.00 95.00 105 ILE A C 1
ATOM 824 O O . ILE A 1 105 ? -6.852 -4.871 8.276 1.00 95.00 105 ILE A O 1
ATOM 828 N N . PHE A 1 106 ? -5.025 -4.977 6.984 1.00 94.75 106 PHE A N 1
ATOM 829 C CA . PHE A 1 106 ? -5.724 -4.540 5.775 1.00 94.75 106 PHE A CA 1
ATOM 830 C C . PHE A 1 106 ? -6.664 -5.600 5.173 1.00 94.75 106 PHE A C 1
ATOM 832 O O . PHE A 1 106 ? -7.628 -5.242 4.496 1.00 94.75 106 PHE A O 1
ATOM 839 N N . ARG A 1 107 ? -6.471 -6.897 5.465 1.00 94.81 107 ARG A N 1
ATOM 840 C CA . ARG A 1 107 ? -7.456 -7.949 5.140 1.00 94.81 107 ARG A CA 1
ATOM 841 C C . ARG A 1 107 ? -8.780 -7.734 5.860 1.00 94.81 107 ARG A C 1
ATOM 843 O O . ARG A 1 107 ? -9.823 -8.035 5.292 1.00 94.81 107 ARG A O 1
ATOM 850 N N . GLN A 1 108 ? -8.736 -7.233 7.090 1.00 91.31 108 GLN A N 1
ATOM 851 C CA . GLN A 1 108 ? -9.945 -6.893 7.836 1.00 91.31 108 GLN A CA 1
ATOM 852 C C . GLN A 1 108 ? -10.555 -5.602 7.284 1.00 91.31 108 GLN A C 1
ATOM 854 O O . GLN A 1 108 ? -11.755 -5.550 7.039 1.00 91.31 108 GLN A O 1
ATOM 859 N N . ALA A 1 109 ? -9.715 -4.609 6.975 1.00 91.50 109 ALA A N 1
ATOM 860 C CA . ALA A 1 109 ? -10.141 -3.336 6.394 1.00 91.50 109 ALA A CA 1
ATOM 861 C C . ALA A 1 109 ? -10.880 -3.471 5.048 1.00 91.50 109 ALA A C 1
ATOM 863 O O . ALA A 1 109 ? -11.785 -2.689 4.786 1.00 91.50 109 ALA A O 1
ATOM 864 N N . ARG A 1 110 ? -10.516 -4.443 4.194 1.00 87.19 110 ARG A N 1
ATOM 865 C CA . ARG A 1 110 ? -11.193 -4.665 2.899 1.00 87.19 110 ARG A CA 1
ATOM 866 C C . ARG A 1 110 ? -12.539 -5.386 2.994 1.00 87.19 110 ARG A C 1
ATOM 868 O O . ARG A 1 110 ? -13.288 -5.368 2.025 1.00 87.19 110 ARG A O 1
ATOM 875 N N . GLY A 1 111 ? -12.778 -6.111 4.088 1.00 77.06 111 GLY A N 1
ATOM 876 C CA . GLY A 1 111 ? -13.977 -6.934 4.282 1.00 77.06 111 GLY A CA 1
ATOM 877 C C . GLY A 1 111 ? -15.110 -6.210 5.007 1.00 77.06 111 GLY A C 1
ATOM 878 O O . GLY A 1 111 ? -16.147 -6.823 5.246 1.00 77.06 111 GLY A O 1
ATOM 879 N N . ASN A 1 112 ? -14.883 -4.949 5.375 1.00 56.00 112 ASN A N 1
ATOM 880 C CA . ASN A 1 112 ? -15.789 -4.086 6.124 1.00 56.00 112 ASN A CA 1
ATOM 881 C C . ASN A 1 112 ? -16.358 -2.998 5.211 1.00 56.00 112 ASN A C 1
ATOM 883 O O . ASN A 1 112 ? -17.548 -2.663 5.381 1.00 56.00 112 ASN A O 1
#